Protein AF-A0A1H2RH87-F1 (afdb_monomer_lite)

Structure (mmCIF, N/CA/C/O backbone):
data_AF-A0A1H2RH87-F1
#
_entry.id   AF-A0A1H2RH87-F1
#
loop_
_atom_site.group_PDB
_atom_site.id
_atom_site.type_symbol
_atom_site.label_atom_id
_atom_site.label_alt_id
_atom_site.label_comp_id
_atom_site.label_asym_id
_atom_site.label_entity_id
_atom_site.label_seq_id
_atom_site.pdbx_PDB_ins_code
_atom_site.Cartn_x
_atom_site.Cartn_y
_atom_site.Cartn_z
_atom_site.occupancy
_atom_site.B_iso_or_equiv
_atom_site.auth_seq_id
_atom_site.auth_comp_id
_atom_site.auth_asym_id
_atom_site.auth_atom_id
_atom_site.pdbx_PDB_model_num
ATOM 1 N N . MET A 1 1 ? 14.763 -4.999 -19.190 1.00 78.19 1 MET A N 1
ATOM 2 C CA . MET A 1 1 ? 13.400 -5.260 -18.692 1.00 78.19 1 MET A CA 1
ATOM 3 C C . MET A 1 1 ? 12.418 -4.697 -19.694 1.00 78.19 1 MET A C 1
ATOM 5 O O . MET A 1 1 ? 12.599 -3.558 -20.123 1.00 78.19 1 MET A O 1
ATOM 9 N N . GLU A 1 2 ? 11.427 -5.490 -20.088 1.00 82.88 2 GLU A N 1
ATOM 10 C CA . GLU A 1 2 ? 10.392 -5.053 -21.025 1.00 82.88 2 GLU A CA 1
ATOM 11 C C . GLU A 1 2 ? 9.356 -4.166 -20.308 1.00 82.88 2 GLU A C 1
ATOM 13 O O . GLU A 1 2 ? 8.963 -4.486 -19.181 1.00 82.88 2 GLU A O 1
ATOM 18 N N . PRO A 1 3 ? 8.851 -3.083 -20.931 1.00 82.75 3 PRO A N 1
ATOM 19 C CA . PRO A 1 3 ? 7.849 -2.204 -20.318 1.00 82.75 3 PRO A CA 1
ATOM 20 C C . PRO A 1 3 ? 6.602 -2.936 -19.799 1.00 82.75 3 PRO A C 1
ATOM 22 O O . PRO A 1 3 ? 6.055 -2.565 -18.764 1.00 82.75 3 PRO A O 1
ATOM 25 N N . GLY A 1 4 ? 6.177 -4.009 -20.476 1.00 85.62 4 GLY A N 1
ATOM 26 C CA . GLY A 1 4 ? 5.047 -4.832 -20.035 1.00 85.62 4 GLY A CA 1
ATOM 27 C C . GLY A 1 4 ? 5.293 -5.555 -18.706 1.00 85.62 4 GLY A C 1
ATOM 28 O O . GLY A 1 4 ? 4.387 -5.629 -17.881 1.00 85.62 4 GLY A O 1
ATOM 29 N N . GLN A 1 5 ? 6.522 -6.023 -18.456 1.00 88.69 5 GLN A N 1
ATOM 30 C CA . GLN A 1 5 ? 6.890 -6.657 -17.181 1.00 88.69 5 GLN A CA 1
ATOM 31 C C . GLN A 1 5 ? 6.868 -5.639 -16.038 1.00 88.69 5 GLN A C 1
ATOM 33 O O . GLN A 1 5 ? 6.365 -5.926 -14.956 1.00 88.69 5 GLN A O 1
ATOM 38 N N . ILE A 1 6 ? 7.352 -4.424 -16.307 1.00 88.31 6 ILE A N 1
ATOM 39 C CA . ILE A 1 6 ? 7.352 -3.313 -15.348 1.00 88.31 6 ILE A CA 1
ATOM 40 C C . ILE A 1 6 ? 5.923 -2.933 -14.962 1.00 88.31 6 ILE A C 1
ATOM 42 O O . ILE A 1 6 ? 5.617 -2.810 -13.777 1.00 88.31 6 ILE A O 1
ATOM 46 N N . LEU A 1 7 ? 5.040 -2.783 -15.951 1.00 89.12 7 LEU A N 1
ATOM 47 C CA . LEU A 1 7 ? 3.631 -2.478 -15.713 1.00 89.12 7 LEU A CA 1
ATOM 48 C C . LEU A 1 7 ? 2.928 -3.593 -14.931 1.00 89.12 7 LEU A C 1
ATOM 50 O O . LEU A 1 7 ? 2.167 -3.291 -14.016 1.00 89.12 7 LEU A O 1
ATOM 54 N N . SER A 1 8 ? 3.209 -4.861 -15.245 1.00 93.00 8 SER A N 1
ATOM 55 C CA . SER A 1 8 ? 2.649 -6.002 -14.512 1.00 93.00 8 SER A CA 1
ATOM 56 C C . SER A 1 8 ? 3.110 -6.024 -13.053 1.00 93.00 8 SER A C 1
ATOM 58 O O . SER A 1 8 ? 2.284 -6.142 -12.155 1.00 93.00 8 SER A O 1
ATOM 60 N N . ALA A 1 9 ? 4.409 -5.848 -12.796 1.00 92.50 9 ALA A N 1
ATOM 61 C CA . ALA A 1 9 ? 4.949 -5.841 -11.437 1.00 92.50 9 ALA A CA 1
ATOM 62 C C . ALA A 1 9 ? 4.403 -4.669 -10.603 1.00 92.50 9 ALA A C 1
ATOM 64 O O . ALA A 1 9 ? 4.109 -4.831 -9.418 1.00 92.50 9 ALA A O 1
ATOM 65 N N . LEU A 1 10 ? 4.227 -3.496 -11.222 1.00 92.50 10 LEU A N 1
ATOM 66 C CA . LEU A 1 10 ? 3.600 -2.348 -10.569 1.00 92.50 10 LEU A CA 1
ATOM 67 C C . LEU A 1 10 ? 2.121 -2.616 -10.260 1.00 92.50 10 LEU A C 1
ATOM 69 O O . LEU A 1 10 ? 1.660 -2.275 -9.173 1.00 92.50 10 LEU A O 1
ATOM 73 N N . ALA A 1 11 ? 1.384 -3.235 -11.187 1.00 94.06 11 ALA A N 1
ATOM 74 C CA . ALA A 1 11 ? -0.015 -3.593 -10.977 1.00 94.06 11 ALA A CA 1
ATOM 75 C C . ALA A 1 11 ? -0.187 -4.560 -9.794 1.00 94.06 11 ALA A C 1
ATOM 77 O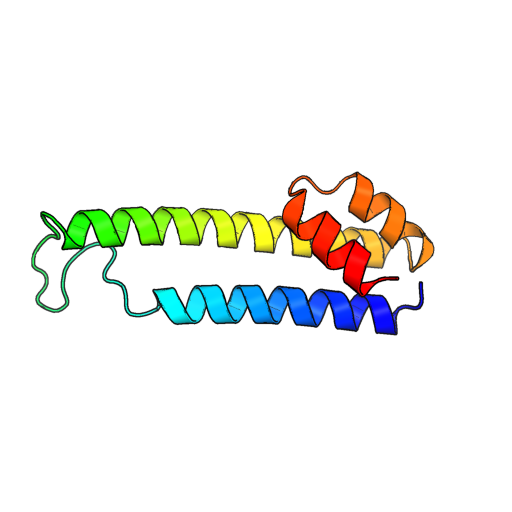 O . ALA A 1 11 ? -1.081 -4.353 -8.975 1.00 94.06 11 ALA A O 1
ATOM 78 N N . ASP A 1 12 ? 0.702 -5.546 -9.649 1.00 95.25 12 ASP A N 1
ATOM 79 C CA . ASP A 1 12 ? 0.681 -6.478 -8.517 1.00 95.25 12 ASP A CA 1
ATOM 80 C C . ASP A 1 12 ? 0.907 -5.767 -7.173 1.00 95.25 12 ASP A C 1
ATOM 82 O O . ASP A 1 12 ? 0.209 -6.036 -6.196 1.00 95.25 12 ASP A O 1
ATOM 86 N N . GLU A 1 13 ? 1.858 -4.831 -7.097 1.00 94.56 13 GLU A N 1
ATOM 87 C CA . GLU A 1 13 ? 2.083 -4.061 -5.866 1.00 94.56 13 GLU A CA 1
ATOM 88 C C . GLU A 1 13 ? 0.910 -3.123 -5.544 1.00 94.56 13 GLU A C 1
ATOM 90 O O . GLU A 1 13 ? 0.536 -2.972 -4.378 1.00 94.56 13 GLU A O 1
ATOM 95 N N . LEU A 1 14 ? 0.279 -2.530 -6.562 1.00 94.56 14 LEU A N 1
ATOM 96 C CA . LEU A 1 14 ? -0.935 -1.729 -6.381 1.00 94.56 14 LEU A CA 1
ATOM 97 C C . LEU A 1 14 ? -2.126 -2.583 -5.920 1.00 94.56 14 LEU A C 1
ATOM 99 O O . LEU A 1 14 ? -2.935 -2.115 -5.114 1.00 94.56 14 LEU A O 1
ATOM 103 N N . ALA A 1 15 ? -2.226 -3.834 -6.373 1.00 95.75 15 ALA A N 1
ATOM 104 C CA . ALA A 1 15 ? -3.230 -4.774 -5.885 1.00 95.75 15 ALA A CA 1
ATOM 105 C C . ALA A 1 15 ? -3.022 -5.087 -4.395 1.00 95.75 15 ALA A C 1
ATOM 107 O O . ALA A 1 15 ? -3.965 -4.964 -3.615 1.00 95.75 15 ALA A O 1
ATOM 108 N N . LEU A 1 16 ? -1.784 -5.367 -3.968 1.00 94.44 16 LEU A N 1
ATOM 109 C CA . LEU A 1 16 ? -1.458 -5.589 -2.551 1.00 94.44 16 LEU A CA 1
ATOM 110 C C . LEU A 1 16 ? -1.778 -4.369 -1.677 1.00 94.44 16 LEU A C 1
ATOM 112 O O . LEU A 1 16 ? -2.304 -4.510 -0.569 1.00 94.44 16 LEU A O 1
ATOM 116 N N . LEU A 1 17 ? -1.485 -3.164 -2.174 1.00 94.56 17 LEU A N 1
ATOM 117 C CA . LEU A 1 17 ? -1.846 -1.920 -1.499 1.00 94.56 17 LEU A CA 1
ATOM 118 C C . LEU A 1 17 ? -3.370 -1.792 -1.352 1.00 94.56 17 LEU A C 1
ATOM 120 O O . LEU A 1 17 ? -3.862 -1.471 -0.271 1.00 94.56 17 LEU A O 1
ATOM 124 N N . THR A 1 18 ? -4.114 -2.091 -2.418 1.00 94.94 18 THR A N 1
ATOM 125 C CA . THR A 1 18 ? -5.583 -2.036 -2.432 1.00 94.94 18 THR A CA 1
ATOM 126 C C . THR A 1 18 ? -6.188 -3.035 -1.446 1.00 94.94 18 THR A C 1
ATOM 128 O O . THR A 1 18 ? -7.058 -2.671 -0.660 1.00 94.94 18 THR A O 1
ATOM 131 N N . GLU A 1 19 ? -5.686 -4.270 -1.406 1.00 94.81 19 GLU A N 1
ATOM 132 C CA . GLU A 1 19 ? -6.098 -5.279 -0.423 1.00 94.81 19 GLU A CA 1
ATOM 133 C C . GLU A 1 19 ? -5.792 -4.857 1.019 1.00 94.81 19 GLU A C 1
ATOM 135 O O . GLU A 1 19 ? -6.540 -5.172 1.946 1.00 94.81 19 GLU A O 1
ATOM 140 N N . GLY A 1 20 ? -4.675 -4.161 1.239 1.00 92.69 20 GLY A N 1
ATOM 141 C CA . GLY A 1 20 ? -4.355 -3.554 2.528 1.00 92.69 20 GLY A CA 1
ATOM 142 C C . GLY A 1 20 ? -5.407 -2.530 2.951 1.00 92.69 20 GLY A C 1
ATOM 143 O O . GLY A 1 20 ? -5.949 -2.627 4.050 1.00 92.69 20 GLY A O 1
ATOM 144 N N . LEU A 1 21 ? -5.739 -1.598 2.059 1.00 93.00 21 LEU A N 1
ATOM 145 C CA . LEU A 1 21 ? -6.716 -0.542 2.324 1.00 93.00 21 LEU A CA 1
ATOM 146 C C . LEU A 1 21 ? -8.121 -1.101 2.577 1.00 93.00 21 LEU A C 1
ATOM 148 O O . LEU A 1 21 ? -8.785 -0.674 3.518 1.00 93.00 21 LEU A O 1
ATOM 152 N N . LEU A 1 22 ? -8.547 -2.101 1.800 1.00 95.00 22 LEU A N 1
ATOM 153 C CA . LEU A 1 22 ? -9.844 -2.760 1.984 1.00 95.00 22 LEU A CA 1
ATOM 154 C C . LEU A 1 22 ? -9.974 -3.419 3.362 1.00 95.00 22 LEU A C 1
ATOM 156 O O . LEU A 1 22 ? -11.043 -3.381 3.960 1.00 95.00 22 LEU A O 1
ATOM 160 N N . ARG A 1 23 ? -8.888 -3.976 3.911 1.00 91.81 23 ARG A N 1
ATOM 161 C CA . ARG A 1 23 ? -8.899 -4.558 5.265 1.00 91.81 23 ARG A CA 1
ATOM 162 C C . ARG A 1 23 ? -9.081 -3.520 6.371 1.00 91.81 23 ARG A C 1
ATOM 164 O O . ARG A 1 23 ? -9.513 -3.880 7.461 1.00 91.81 23 ARG A O 1
ATOM 171 N N . LEU A 1 24 ? -8.742 -2.260 6.107 1.00 92.06 24 LEU A N 1
ATOM 172 C CA . LEU A 1 24 ? -8.830 -1.169 7.078 1.00 92.06 24 LEU A CA 1
ATOM 173 C C . LEU A 1 24 ? -10.097 -0.320 6.912 1.00 92.06 24 LEU A C 1
ATOM 175 O O . LEU A 1 24 ? -10.365 0.520 7.766 1.00 92.06 24 LEU A O 1
ATOM 179 N N . GLN A 1 25 ? -10.885 -0.545 5.853 1.00 89.44 25 GLN A N 1
ATOM 180 C CA . GLN A 1 25 ? -12.026 0.302 5.483 1.00 89.44 25 GLN A CA 1
ATOM 181 C C . GLN A 1 25 ? -13.091 0.412 6.590 1.00 89.44 25 GLN A C 1
ATOM 183 O O . GLN A 1 25 ? -13.729 1.452 6.731 1.00 89.44 25 GLN A O 1
ATOM 188 N N . ASP A 1 2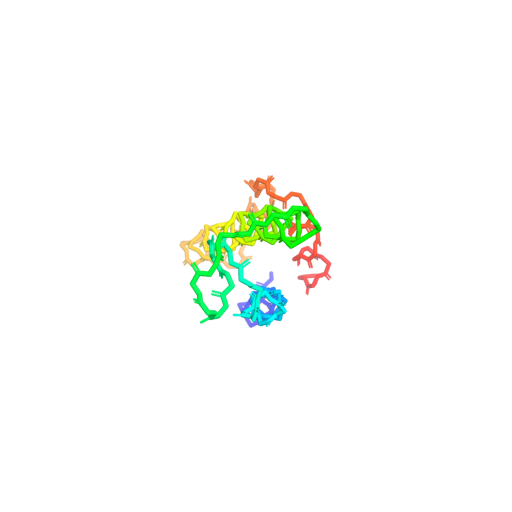6 ? -13.262 -0.656 7.373 1.00 89.56 26 ASP A N 1
ATOM 189 C CA . ASP A 1 26 ? -14.308 -0.780 8.390 1.00 89.56 26 ASP A CA 1
ATOM 190 C C . ASP A 1 26 ? -13.774 -0.541 9.812 1.00 89.56 26 ASP A C 1
ATOM 192 O O . ASP A 1 26 ? -14.517 -0.669 10.787 1.00 89.56 26 ASP A O 1
ATOM 196 N N . VAL A 1 27 ? -12.487 -0.200 9.965 1.00 89.81 27 VAL A N 1
ATOM 197 C CA . VAL A 1 27 ? -11.903 0.065 11.284 1.00 89.81 27 VAL A CA 1
ATOM 198 C C . VAL A 1 27 ? -12.268 1.486 11.724 1.00 89.81 27 VAL A C 1
ATOM 200 O O . VAL A 1 27 ? -11.846 2.451 11.084 1.00 89.81 27 VAL A O 1
ATOM 203 N N . PRO A 1 28 ? -13.011 1.666 12.832 1.00 89.94 28 PRO A N 1
ATOM 204 C CA . PRO A 1 28 ? -13.290 2.997 13.352 1.00 89.94 28 PRO A CA 1
ATOM 205 C C . PRO A 1 28 ? -11.994 3.631 13.870 1.00 89.94 28 PRO A C 1
ATOM 207 O O . PRO A 1 28 ? -11.320 3.060 14.723 1.00 89.94 28 PRO A O 1
ATOM 210 N N . LEU A 1 29 ? -11.643 4.819 13.363 1.00 89.38 29 LEU A N 1
ATOM 211 C CA . LEU A 1 29 ? -10.370 5.485 13.694 1.00 89.38 29 LEU A CA 1
ATOM 212 C C . LEU A 1 29 ? -10.499 6.605 14.736 1.00 89.38 29 LEU A C 1
ATOM 214 O O . LEU A 1 29 ? -9.512 6.973 15.366 1.00 89.38 29 LEU A O 1
ATOM 218 N N . ILE A 1 30 ? -11.697 7.174 14.895 1.00 86.56 30 ILE A N 1
ATOM 219 C CA . ILE A 1 30 ? -11.930 8.379 15.714 1.00 86.56 30 ILE A CA 1
ATOM 220 C C . ILE A 1 30 ? -12.986 8.111 16.791 1.00 86.56 30 ILE A C 1
ATOM 222 O O . ILE A 1 30 ? -12.769 8.392 17.969 1.00 86.56 30 ILE A O 1
ATOM 226 N N . ALA A 1 31 ? -14.124 7.553 16.388 1.00 88.94 31 ALA A N 1
ATOM 227 C CA . ALA A 1 31 ? -15.245 7.213 17.251 1.00 88.94 31 ALA A CA 1
ATOM 228 C C . ALA A 1 31 ? -15.924 5.946 16.723 1.00 88.94 31 ALA A C 1
ATOM 230 O O . ALA A 1 31 ? -15.786 5.611 15.542 1.00 88.94 31 ALA A O 1
ATOM 231 N N . ALA A 1 32 ? -16.657 5.254 17.589 1.00 87.25 32 ALA A N 1
ATOM 232 C CA . ALA A 1 32 ? -17.548 4.186 17.160 1.00 87.25 32 ALA A CA 1
ATOM 233 C C . ALA A 1 32 ? -18.705 4.747 16.309 1.00 87.25 32 ALA A C 1
ATOM 235 O O . ALA A 1 32 ? -18.921 5.959 16.230 1.00 87.25 32 ALA A O 1
ATOM 236 N N . ALA A 1 33 ? -19.472 3.857 15.674 1.00 85.44 33 ALA A N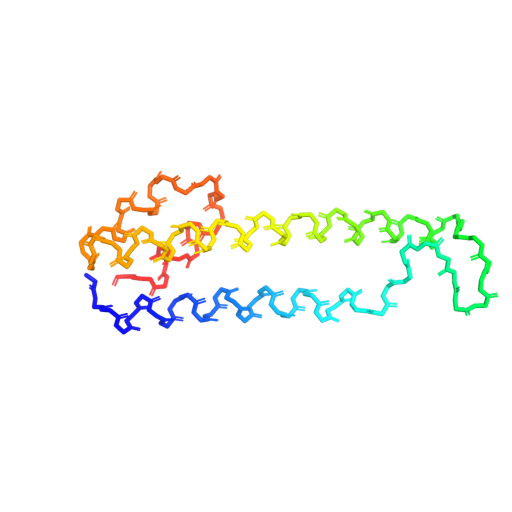 1
ATOM 237 C CA . ALA A 1 33 ? -20.565 4.239 14.774 1.00 85.44 33 ALA A CA 1
ATOM 238 C C . ALA A 1 33 ? -21.674 5.069 15.455 1.00 85.44 33 ALA A C 1
ATOM 240 O O . ALA A 1 33 ? -22.378 5.821 14.787 1.00 85.44 33 ALA A O 1
ATOM 241 N N . ASP A 1 34 ? -21.816 4.956 16.776 1.00 89.12 34 ASP A N 1
ATOM 242 C CA . ASP A 1 34 ? -22.760 5.726 17.592 1.00 89.12 34 ASP A CA 1
ATOM 243 C C . ASP A 1 34 ? -22.193 7.072 18.093 1.00 89.12 34 ASP A C 1
ATOM 245 O O . ASP A 1 34 ? -22.861 7.790 18.837 1.00 89.12 34 ASP A O 1
ATOM 249 N N . GLY A 1 35 ? -20.971 7.429 17.685 1.00 89.31 35 GLY A N 1
ATOM 250 C CA . GLY A 1 35 ? -20.286 8.658 18.083 1.00 89.31 35 GLY A CA 1
ATOM 251 C C . GLY A 1 35 ? -19.558 8.575 19.426 1.00 89.31 35 GLY A C 1
ATOM 252 O O . GLY A 1 35 ? -18.988 9.577 19.862 1.00 89.31 35 GLY A O 1
ATOM 253 N N . THR A 1 36 ? -19.538 7.413 20.088 1.00 92.25 36 THR A N 1
ATOM 254 C CA . THR A 1 36 ? -18.782 7.251 21.336 1.00 92.25 36 THR A CA 1
ATOM 255 C C . THR A 1 36 ? -17.268 7.264 21.076 1.00 92.25 36 THR A C 1
ATOM 257 O O . THR A 1 36 ? -16.792 6.631 20.126 1.00 92.25 36 THR A O 1
ATOM 260 N N . PRO A 1 37 ? -16.471 7.984 21.893 1.00 92.62 37 PRO A N 1
ATOM 261 C CA . PRO A 1 37 ? -15.019 7.966 21.769 1.00 92.62 37 PRO A CA 1
ATOM 262 C C . PRO A 1 37 ? -14.450 6.560 21.957 1.00 92.62 37 PRO A C 1
ATOM 264 O O . PRO A 1 37 ? -14.866 5.818 22.851 1.00 92.62 37 PRO A O 1
ATOM 267 N N . LEU A 1 38 ? -13.454 6.214 21.145 1.00 94.75 38 LEU A N 1
ATOM 268 C CA . LEU A 1 38 ? -12.772 4.930 21.259 1.00 94.75 38 LEU A CA 1
ATOM 269 C C . LEU A 1 38 ? -11.997 4.845 22.578 1.00 94.75 38 LEU A C 1
ATOM 271 O O . LEU A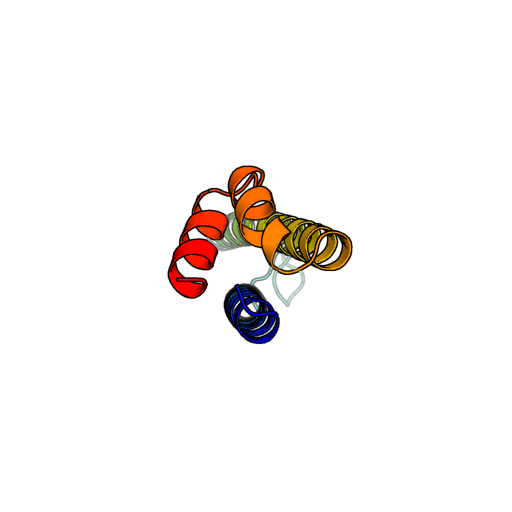 1 38 ? -11.342 5.796 23.004 1.00 94.75 38 LEU A O 1
ATOM 275 N N . SER A 1 39 ? -12.036 3.678 23.215 1.00 93.75 39 SER A N 1
ATOM 276 C CA . SER A 1 39 ? -11.287 3.396 24.439 1.00 93.75 39 SER A CA 1
ATOM 277 C C . SER A 1 39 ? -10.859 1.929 24.491 1.00 93.75 39 SER A C 1
ATOM 279 O O . SER A 1 39 ? -11.385 1.092 23.754 1.00 93.75 39 SER A O 1
ATOM 281 N N . GLY A 1 40 ? -9.867 1.621 25.332 1.00 94.38 40 GLY A N 1
ATOM 282 C CA . GLY A 1 40 ? -9.378 0.255 25.527 1.00 94.38 40 GLY A CA 1
ATOM 283 C C . GLY A 1 40 ? -8.896 -0.401 24.229 1.00 94.38 40 GLY A C 1
ATOM 284 O O . GLY A 1 40 ? -8.125 0.187 23.471 1.00 94.38 40 GLY A O 1
ATOM 285 N N . GLU A 1 41 ? -9.368 -1.620 23.973 1.00 93.88 41 GLU A N 1
ATOM 286 C CA . GLU A 1 41 ? -8.996 -2.418 22.797 1.00 93.88 41 GLU A CA 1
ATOM 287 C C . GLU A 1 41 ? -9.386 -1.751 21.473 1.00 93.88 41 GLU A C 1
ATOM 289 O O . GLU A 1 41 ? -8.619 -1.810 20.515 1.00 93.88 41 GLU A O 1
ATOM 294 N N . ALA A 1 42 ? -10.526 -1.055 21.421 1.00 91.88 42 ALA A N 1
ATOM 295 C CA . ALA A 1 42 ? -10.971 -0.364 20.211 1.00 91.88 42 ALA A CA 1
ATOM 296 C C . ALA A 1 42 ? -10.037 0.801 19.841 1.00 91.88 42 ALA A C 1
ATOM 298 O O . ALA A 1 42 ? -9.732 1.011 18.669 1.00 91.88 42 ALA A O 1
ATOM 299 N N . LEU A 1 43 ? -9.525 1.524 20.844 1.00 95.25 43 LEU A N 1
ATOM 300 C CA . LEU A 1 43 ? -8.524 2.569 20.629 1.00 95.25 43 LEU A CA 1
ATOM 301 C C . LEU A 1 43 ? -7.184 1.976 20.174 1.00 95.25 43 LEU A C 1
ATOM 303 O O . LEU A 1 43 ? -6.554 2.512 19.266 1.00 95.25 43 LEU A O 1
ATOM 307 N N . LEU A 1 44 ? -6.760 0.853 20.762 1.00 95.25 44 LEU A N 1
ATOM 308 C CA . LEU A 1 44 ? -5.539 0.166 20.338 1.00 95.25 44 LEU A CA 1
ATOM 309 C C . LEU A 1 44 ? -5.641 -0.314 18.882 1.00 95.25 44 LEU A C 1
ATOM 311 O O . LEU A 1 44 ? -4.713 -0.098 18.105 1.00 95.25 44 LEU A O 1
ATOM 315 N N . ALA A 1 45 ? -6.773 -0.909 18.496 1.00 93.50 45 ALA A N 1
ATOM 316 C CA . ALA A 1 45 ? -7.031 -1.333 17.122 1.00 93.50 45 ALA A CA 1
ATOM 317 C C . ALA A 1 45 ? -6.976 -0.150 16.140 1.00 93.50 45 ALA A C 1
ATOM 319 O O . ALA A 1 45 ? -6.335 -0.254 15.095 1.00 93.50 45 ALA A O 1
ATOM 320 N N . ALA A 1 46 ? -7.562 0.996 16.504 1.00 94.75 46 ALA A N 1
ATOM 321 C CA . ALA A 1 46 ? -7.483 2.221 15.711 1.00 94.75 46 ALA A CA 1
ATOM 322 C C . ALA A 1 46 ? -6.042 2.732 15.554 1.00 94.75 46 ALA A C 1
ATOM 324 O O . ALA A 1 46 ? -5.634 3.107 14.457 1.00 94.75 46 ALA A O 1
ATOM 325 N N . MET A 1 47 ? -5.238 2.707 16.622 1.00 95.56 47 MET A N 1
ATOM 326 C CA . MET A 1 47 ? -3.828 3.109 16.558 1.00 95.56 47 MET A CA 1
ATOM 327 C C . MET A 1 47 ? -3.009 2.201 15.636 1.00 95.56 47 MET A C 1
ATOM 329 O O . MET A 1 47 ? -2.197 2.699 14.857 1.00 95.56 47 MET A O 1
ATOM 333 N N . VAL A 1 48 ? -3.228 0.885 15.698 1.00 95.44 48 VAL A N 1
ATOM 334 C CA . VAL A 1 48 ? -2.572 -0.074 14.796 1.00 95.44 48 VAL A CA 1
ATOM 335 C C . VAL A 1 48 ? -3.000 0.171 13.350 1.00 95.44 48 VAL A C 1
ATOM 337 O O . VAL A 1 48 ? -2.144 0.273 12.476 1.00 95.44 48 VAL A O 1
ATOM 340 N N . ALA A 1 49 ? -4.297 0.366 13.099 1.00 95.06 49 ALA A N 1
ATOM 341 C CA . ALA A 1 49 ? -4.802 0.674 11.764 1.00 95.06 49 ALA A CA 1
ATOM 342 C C . ALA A 1 49 ? -4.214 1.977 11.199 1.00 95.06 49 ALA A C 1
ATOM 344 O O . ALA A 1 49 ? -3.857 2.024 10.025 1.00 95.06 49 ALA A O 1
ATOM 345 N N . LEU A 1 50 ? -4.036 3.018 12.021 1.00 95.12 50 LEU A N 1
ATOM 346 C CA . LEU A 1 50 ? -3.371 4.259 11.607 1.00 95.12 50 LEU A CA 1
ATOM 347 C C . LEU A 1 50 ? -1.895 4.044 11.248 1.00 95.12 50 LEU A C 1
ATOM 349 O O . LEU A 1 50 ? -1.418 4.611 10.267 1.00 95.12 50 LEU A O 1
ATOM 353 N N . GLN A 1 51 ? -1.172 3.220 12.010 1.00 94.81 51 GLN A N 1
ATOM 354 C CA . GLN A 1 51 ? 0.212 2.862 11.682 1.00 94.81 51 GLN A CA 1
ATOM 355 C C . GLN A 1 51 ? 0.298 2.068 10.378 1.00 94.81 51 GLN A C 1
ATOM 357 O O . GLN A 1 51 ? 1.208 2.286 9.578 1.00 94.81 51 GLN A O 1
ATOM 362 N N . ASP A 1 52 ? -0.645 1.159 10.145 1.00 94.81 52 ASP A N 1
ATOM 363 C CA . ASP A 1 52 ? -0.701 0.400 8.901 1.00 94.81 52 ASP A CA 1
ATOM 364 C C . ASP A 1 52 ? -1.066 1.299 7.710 1.00 94.81 52 ASP A C 1
ATOM 366 O O . ASP A 1 52 ? -0.432 1.187 6.660 1.00 94.81 52 ASP A O 1
ATOM 370 N N . LEU A 1 53 ? -1.985 2.257 7.881 1.00 94.44 53 LEU A N 1
ATOM 371 C CA . LEU A 1 53 ? -2.287 3.281 6.873 1.00 94.44 53 LEU A CA 1
ATOM 372 C C . LEU A 1 53 ? -1.065 4.145 6.542 1.00 94.44 53 LEU A C 1
ATOM 374 O O . LEU A 1 53 ? -0.805 4.396 5.367 1.00 94.44 53 LEU A O 1
ATOM 378 N N . ASP A 1 54 ? -0.287 4.564 7.542 1.00 94.88 54 ASP A N 1
ATOM 379 C CA . ASP A 1 54 ? 0.952 5.321 7.326 1.00 94.88 54 ASP A CA 1
ATOM 380 C C . ASP A 1 54 ? 1.973 4.512 6.504 1.00 94.88 54 ASP A C 1
ATOM 382 O O . ASP A 1 54 ? 2.503 4.993 5.499 1.00 94.88 54 ASP A O 1
ATOM 386 N N . ARG A 1 55 ? 2.178 3.231 6.835 1.00 93.25 55 ARG A N 1
ATOM 387 C CA . ARG A 1 55 ? 3.042 2.332 6.045 1.00 93.25 55 ARG A CA 1
ATOM 388 C C . ARG A 1 55 ? 2.537 2.144 4.612 1.00 93.25 55 ARG A C 1
ATOM 390 O O . ARG A 1 55 ? 3.340 2.096 3.675 1.00 93.25 55 ARG A O 1
ATOM 397 N N . MET A 1 56 ? 1.222 2.030 4.422 1.00 94.38 56 MET A N 1
ATOM 398 C CA . MET A 1 56 ? 0.604 1.938 3.097 1.00 94.38 56 MET A CA 1
ATOM 399 C C . MET A 1 56 ? 0.810 3.227 2.296 1.00 94.38 56 MET A C 1
ATOM 401 O O . MET A 1 56 ? 1.178 3.156 1.125 1.00 94.38 56 MET A O 1
ATOM 405 N N . ALA A 1 57 ? 0.666 4.397 2.922 1.00 94.00 57 ALA A N 1
ATOM 406 C CA . ALA A 1 57 ? 0.912 5.688 2.283 1.00 94.00 57 ALA A CA 1
ATOM 407 C C . ALA A 1 57 ? 2.379 5.839 1.849 1.00 94.00 57 ALA A C 1
ATOM 409 O O . ALA A 1 57 ? 2.655 6.248 0.719 1.00 94.00 57 ALA A O 1
ATOM 410 N N . GLN A 1 58 ? 3.326 5.430 2.698 1.00 94.62 58 GLN A N 1
ATOM 411 C CA . GLN A 1 58 ? 4.749 5.390 2.346 1.00 94.62 58 GLN A CA 1
ATOM 412 C C . GLN A 1 58 ? 5.015 4.436 1.172 1.00 94.62 58 GLN A C 1
ATOM 414 O O . GLN A 1 58 ? 5.762 4.779 0.254 1.00 94.62 58 GLN A O 1
ATOM 419 N N . THR A 1 59 ? 4.369 3.265 1.164 1.00 94.38 59 THR A N 1
ATOM 420 C CA . THR A 1 59 ? 4.461 2.287 0.066 1.00 94.38 59 THR A CA 1
ATOM 421 C C . THR A 1 59 ? 3.940 2.871 -1.243 1.00 94.38 59 THR A C 1
ATOM 423 O O . THR A 1 59 ? 4.640 2.828 -2.252 1.00 94.38 59 THR A O 1
ATOM 426 N N . ALA A 1 60 ? 2.759 3.491 -1.222 1.00 94.38 60 ALA A N 1
ATOM 427 C CA . ALA A 1 60 ? 2.181 4.167 -2.378 1.00 94.38 60 ALA A CA 1
ATOM 428 C C . ALA A 1 60 ? 3.105 5.273 -2.915 1.00 94.38 60 ALA A C 1
ATOM 430 O O . ALA A 1 60 ? 3.330 5.364 -4.123 1.00 94.38 60 ALA A O 1
ATOM 431 N N . GLY A 1 61 ? 3.695 6.073 -2.021 1.00 94.31 61 GLY A N 1
ATOM 432 C CA . GLY A 1 61 ? 4.663 7.109 -2.382 1.00 94.31 61 GLY A CA 1
ATOM 433 C C . GLY A 1 61 ? 5.910 6.543 -3.066 1.00 94.31 61 GLY A C 1
ATOM 434 O O . GLY A 1 61 ? 6.333 7.060 -4.101 1.00 94.31 61 GLY A O 1
ATOM 435 N N . ALA 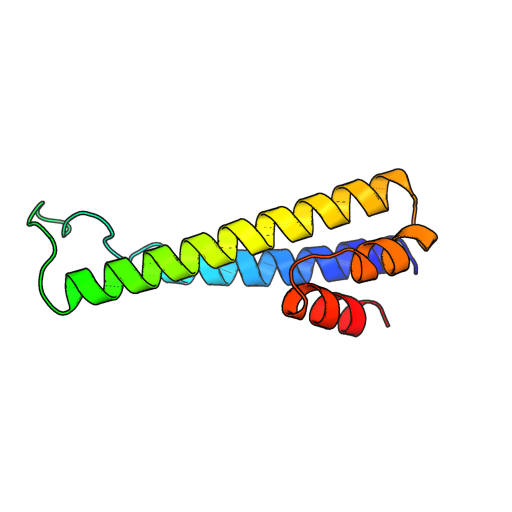A 1 62 ? 6.468 5.449 -2.541 1.00 93.50 62 ALA A N 1
ATOM 436 C CA . ALA A 1 62 ? 7.624 4.783 -3.140 1.00 93.50 62 ALA A CA 1
ATOM 437 C C . ALA A 1 62 ? 7.308 4.198 -4.527 1.00 93.50 62 ALA A C 1
ATOM 439 O O . ALA A 1 62 ? 8.088 4.390 -5.460 1.00 93.50 62 ALA A O 1
ATOM 440 N N . LEU A 1 63 ? 6.150 3.544 -4.687 1.00 94.12 63 LEU A N 1
ATOM 441 C CA . LEU A 1 63 ? 5.691 3.014 -5.977 1.00 94.12 63 LEU A CA 1
ATOM 442 C C . LEU A 1 63 ? 5.467 4.132 -7.000 1.00 94.12 63 LEU A C 1
ATOM 444 O O . LEU A 1 63 ? 5.858 3.995 -8.158 1.00 94.12 63 LEU A O 1
ATOM 448 N N . SER A 1 64 ? 4.895 5.259 -6.571 1.00 93.31 64 SER A N 1
ATOM 449 C CA . SER A 1 64 ? 4.716 6.430 -7.429 1.00 93.31 64 SER A CA 1
ATOM 450 C C . SER A 1 64 ? 6.059 7.003 -7.882 1.00 93.31 64 SER A C 1
ATOM 452 O O . SER A 1 64 ? 6.219 7.306 -9.062 1.00 93.31 64 SER A O 1
ATOM 454 N N . ALA A 1 65 ? 7.031 7.148 -6.976 1.00 91.44 65 ALA A N 1
ATOM 455 C CA . ALA A 1 65 ? 8.363 7.646 -7.318 1.00 91.44 65 ALA A CA 1
ATOM 456 C C . ALA A 1 65 ? 9.086 6.705 -8.294 1.00 91.44 65 ALA A C 1
ATOM 458 O O . ALA A 1 65 ? 9.650 7.163 -9.288 1.00 91.44 65 ALA A O 1
ATOM 459 N N . PHE A 1 66 ? 8.998 5.393 -8.056 1.00 91.56 66 PHE A N 1
ATOM 460 C CA . PHE A 1 66 ? 9.507 4.372 -8.969 1.00 91.56 66 PHE A CA 1
ATOM 461 C C . PHE A 1 66 ? 8.869 4.491 -10.361 1.00 91.56 66 PHE A C 1
ATOM 463 O O . PHE A 1 66 ? 9.583 4.562 -11.358 1.00 91.56 66 PHE A O 1
ATOM 470 N N . ALA A 1 67 ? 7.538 4.580 -10.444 1.00 90.62 67 ALA A N 1
ATOM 471 C CA . ALA A 1 67 ? 6.826 4.691 -11.716 1.00 90.62 67 ALA A CA 1
ATOM 472 C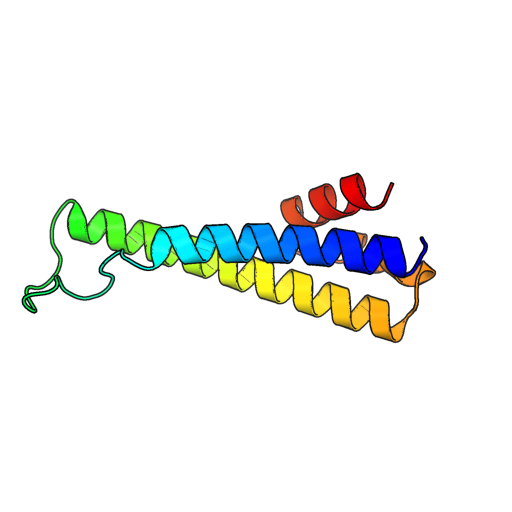 C . ALA A 1 67 ? 7.225 5.951 -12.505 1.00 90.62 67 ALA A C 1
ATOM 474 O O . ALA A 1 67 ? 7.442 5.875 -13.714 1.00 90.62 67 ALA A O 1
ATOM 475 N N . VAL A 1 68 ? 7.365 7.095 -11.825 1.00 90.50 68 VAL A N 1
ATOM 476 C CA . VAL A 1 68 ? 7.816 8.361 -12.430 1.00 90.50 68 VAL A CA 1
ATOM 477 C C . VAL A 1 68 ? 9.229 8.226 -12.992 1.00 90.50 68 VAL A C 1
ATOM 479 O O . VAL A 1 68 ? 9.485 8.626 -14.127 1.00 90.50 68 VAL A O 1
ATOM 482 N N . GLU A 1 69 ? 10.143 7.648 -12.217 1.00 89.38 69 GLU A N 1
ATOM 483 C CA . GLU A 1 69 ? 11.527 7.469 -12.643 1.00 89.38 69 GLU A CA 1
ATOM 484 C C . GLU A 1 69 ? 11.634 6.538 -13.853 1.00 89.38 69 GLU A C 1
ATOM 486 O O . GLU A 1 69 ? 12.314 6.862 -14.830 1.00 89.38 69 GLU A O 1
ATOM 491 N N . VAL A 1 70 ? 10.907 5.420 -13.827 1.00 88.62 70 VAL A N 1
ATOM 492 C CA . VAL A 1 70 ? 10.910 4.459 -14.930 1.00 88.62 70 VAL A CA 1
ATOM 493 C C . VAL A 1 70 ? 10.272 5.030 -16.192 1.00 88.62 70 VAL A C 1
ATOM 495 O O . VAL A 1 70 ? 10.774 4.798 -17.294 1.00 88.62 70 VAL A O 1
ATOM 498 N N . ALA A 1 71 ? 9.212 5.826 -16.051 1.00 85.81 71 ALA A N 1
ATOM 499 C CA . ALA A 1 71 ? 8.603 6.530 -17.174 1.00 85.81 71 ALA A CA 1
ATOM 500 C C . ALA A 1 71 ? 9.565 7.552 -17.809 1.00 85.81 71 ALA A C 1
ATOM 502 O O . ALA A 1 71 ? 9.565 7.710 -19.028 1.00 85.81 71 ALA A O 1
ATOM 503 N N . ALA A 1 72 ? 10.404 8.215 -17.006 1.00 84.06 72 ALA A N 1
ATOM 504 C CA . ALA A 1 72 ? 11.377 9.196 -17.487 1.00 84.06 72 ALA A CA 1
ATOM 505 C C . ALA A 1 72 ? 12.630 8.561 -18.123 1.00 84.06 72 ALA A C 1
ATOM 507 O O . ALA A 1 72 ? 13.197 9.135 -19.052 1.00 84.06 72 ALA A O 1
ATOM 508 N N . GLY A 1 73 ? 13.078 7.401 -17.626 1.00 73.12 73 GLY A N 1
ATOM 509 C CA . GLY A 1 73 ? 14.337 6.763 -18.033 1.00 73.12 73 GLY A CA 1
ATOM 510 C C . GLY A 1 73 ? 14.212 5.487 -18.881 1.00 73.12 73 GLY A C 1
ATOM 511 O O . GLY A 1 73 ? 15.230 4.941 -19.309 1.00 73.12 73 GLY A O 1
ATOM 512 N N . GLY A 1 74 ? 12.999 4.979 -19.124 1.00 63.84 74 GLY A N 1
ATOM 513 C CA . GLY A 1 74 ? 12.750 3.744 -19.879 1.00 63.84 74 GLY A CA 1
ATOM 514 C C . GLY A 1 74 ? 13.185 2.459 -19.149 1.00 63.84 74 GLY A C 1
ATOM 515 O O . GLY A 1 74 ? 13.614 2.484 -17.998 1.00 63.84 74 GLY A O 1
ATOM 516 N N . GLY A 1 75 ? 13.106 1.299 -19.814 1.00 59.72 75 GLY A N 1
ATOM 517 C CA . GLY A 1 75 ? 13.317 -0.025 -19.191 1.00 59.72 75 GLY A CA 1
ATOM 518 C C . GLY A 1 75 ? 14.721 -0.301 -18.618 1.00 59.72 75 GLY A C 1
ATOM 519 O O . GLY A 1 75 ? 14.878 -1.216 -17.813 1.00 59.72 75 GLY A O 1
ATOM 520 N N . GLY A 1 76 ? 15.736 0.490 -18.989 1.00 65.94 76 GLY A N 1
ATOM 521 C CA . GLY A 1 76 ? 17.074 0.450 -18.377 1.00 65.94 76 GLY A CA 1
ATOM 522 C C . GLY A 1 76 ? 17.160 1.173 -17.026 1.00 65.94 76 GLY A C 1
ATOM 523 O O . GLY A 1 76 ? 18.060 0.898 -16.237 1.00 65.94 76 GLY A O 1
ATOM 524 N N . SER A 1 77 ? 16.207 2.062 -16.730 1.00 77.31 77 SER A N 1
ATOM 525 C CA . SER A 1 77 ? 16.168 2.833 -15.482 1.00 77.31 77 SER A CA 1
ATOM 526 C C . SER A 1 77 ? 15.506 2.095 -14.318 1.00 77.31 77 SER A C 1
ATOM 528 O O . SER A 1 77 ? 15.748 2.451 -13.171 1.00 77.31 77 SER A O 1
ATOM 530 N N . ALA A 1 78 ? 14.753 1.020 -14.580 1.00 82.69 78 ALA A N 1
ATOM 531 C CA . ALA A 1 78 ? 14.067 0.250 -13.541 1.00 82.69 78 ALA A CA 1
ATOM 532 C C . ALA A 1 78 ? 15.029 -0.336 -12.501 1.00 82.69 78 ALA A C 1
ATOM 534 O O . ALA A 1 78 ? 14.788 -0.192 -11.308 1.00 82.69 78 ALA A O 1
ATOM 535 N N . GLY A 1 79 ? 16.162 -0.908 -12.921 1.00 85.06 79 GLY A N 1
ATOM 536 C CA . GLY A 1 79 ? 17.176 -1.402 -11.982 1.00 85.06 79 GLY A CA 1
ATOM 537 C C . GLY A 1 79 ? 17.752 -0.291 -11.096 1.00 85.06 79 GLY A C 1
ATOM 538 O O . GLY A 1 79 ? 17.820 -0.442 -9.881 1.00 85.06 79 GLY A O 1
ATOM 539 N N . ALA A 1 80 ? 18.094 0.860 -11.683 1.00 85.62 80 ALA A N 1
ATOM 540 C CA . ALA A 1 80 ? 18.604 2.011 -10.933 1.00 85.62 80 ALA A CA 1
ATOM 541 C C . ALA A 1 80 ? 17.551 2.619 -9.985 1.00 85.62 80 ALA A C 1
ATOM 543 O O . ALA A 1 80 ? 17.902 3.087 -8.900 1.00 85.62 80 ALA A O 1
ATOM 544 N N . ALA A 1 81 ? 16.276 2.582 -10.377 1.00 87.62 81 ALA A N 1
ATOM 545 C CA . ALA A 1 81 ? 15.153 3.023 -9.559 1.00 87.62 81 ALA A CA 1
ATOM 546 C C . ALA A 1 81 ? 14.926 2.100 -8.355 1.00 87.62 81 ALA A C 1
ATOM 548 O O . ALA A 1 81 ? 14.642 2.583 -7.260 1.00 87.62 81 ALA A O 1
ATOM 549 N N . LEU A 1 82 ? 15.107 0.783 -8.524 1.00 89.75 82 LEU A N 1
ATOM 550 C CA . LEU A 1 82 ? 15.043 -0.179 -7.418 1.00 89.75 82 LEU A CA 1
ATOM 551 C C . LEU A 1 82 ? 16.146 0.070 -6.380 1.00 89.75 82 LEU A C 1
ATOM 553 O O . LEU A 1 82 ? 15.861 0.068 -5.186 1.00 89.75 82 LEU A O 1
ATOM 557 N N . GLU A 1 83 ? 17.381 0.335 -6.817 1.00 88.94 83 GLU A N 1
ATOM 558 C CA . GLU A 1 83 ? 18.512 0.612 -5.911 1.00 88.94 83 GLU A CA 1
ATOM 559 C C . GLU A 1 83 ? 18.326 1.897 -5.090 1.00 88.94 83 GLU A C 1
ATOM 561 O O . GLU A 1 83 ? 18.836 2.013 -3.976 1.00 88.94 83 GLU A O 1
ATOM 566 N N . ARG A 1 84 ? 17.583 2.874 -5.623 1.00 88.06 84 ARG A N 1
ATOM 567 C CA . ARG A 1 84 ? 17.286 4.146 -4.944 1.00 88.06 84 ARG A CA 1
ATOM 568 C C . ARG A 1 84 ? 15.989 4.123 -4.139 1.00 88.06 84 ARG A C 1
ATOM 570 O O . ARG A 1 84 ? 15.631 5.134 -3.533 1.00 88.06 84 ARG A O 1
ATOM 577 N N . MET A 1 85 ? 15.283 2.997 -4.115 1.00 90.56 85 MET A N 1
ATOM 578 C CA . MET A 1 85 ? 14.002 2.901 -3.435 1.00 90.56 85 MET A CA 1
ATOM 579 C C . MET A 1 85 ? 14.184 2.894 -1.911 1.00 90.56 85 MET A C 1
ATOM 581 O O . MET A 1 85 ? 14.917 2.058 -1.380 1.00 90.56 85 MET A O 1
ATOM 585 N N . PRO A 1 86 ? 13.484 3.772 -1.171 1.00 86.88 86 PRO A N 1
ATOM 586 C CA . PRO A 1 86 ? 13.656 3.876 0.279 1.00 86.88 86 PRO A CA 1
ATOM 587 C C . PRO A 1 86 ? 13.092 2.663 1.034 1.00 86.88 86 PRO A C 1
ATOM 589 O O . PRO A 1 86 ? 13.545 2.340 2.131 1.00 86.88 86 PRO A O 1
ATOM 592 N N . LEU A 1 87 ? 12.106 1.972 0.454 1.00 91.62 87 LEU A N 1
ATOM 593 C CA . LEU A 1 87 ? 11.435 0.830 1.068 1.00 91.62 87 LEU A CA 1
ATOM 594 C C . LEU A 1 87 ? 12.011 -0.483 0.544 1.00 91.62 87 LEU A C 1
ATOM 596 O O . LEU A 1 87 ? 11.548 -1.025 -0.460 1.00 91.62 87 LEU A O 1
ATOM 600 N N . ARG A 1 88 ? 12.993 -1.027 1.270 1.00 91.44 88 ARG A N 1
ATOM 601 C CA . ARG A 1 88 ? 13.707 -2.252 0.877 1.00 91.44 88 ARG A CA 1
ATOM 602 C C . ARG A 1 88 ? 12.775 -3.429 0.584 1.00 91.44 88 ARG A C 1
ATOM 604 O O . ARG A 1 88 ? 12.988 -4.135 -0.388 1.00 91.44 88 ARG A O 1
ATOM 611 N N . SER A 1 89 ? 11.730 -3.631 1.385 1.00 90.38 89 SER A N 1
ATOM 612 C CA . SER A 1 89 ? 10.790 -4.744 1.183 1.00 90.38 89 SER A CA 1
ATOM 613 C C . SER A 1 89 ? 9.989 -4.625 -0.117 1.00 90.38 89 SER A C 1
ATOM 615 O O . SER A 1 89 ? 9.720 -5.638 -0.754 1.00 90.38 89 SER A O 1
ATOM 617 N N . VAL A 1 90 ? 9.622 -3.406 -0.519 1.00 91.12 90 VAL A N 1
ATOM 618 C CA . VAL A 1 90 ? 8.950 -3.133 -1.799 1.00 91.12 90 VAL A CA 1
ATOM 619 C C . VAL A 1 90 ? 9.937 -3.334 -2.949 1.00 91.12 90 VAL A C 1
ATOM 621 O O . VAL A 1 90 ? 9.603 -3.972 -3.942 1.00 91.12 90 VAL A O 1
ATOM 624 N N . ALA A 1 91 ? 11.176 -2.862 -2.780 1.00 92.50 91 ALA A N 1
ATOM 625 C CA . ALA A 1 91 ? 12.237 -3.015 -3.769 1.00 92.50 91 ALA A CA 1
ATOM 626 C C . ALA A 1 91 ? 12.558 -4.489 -4.058 1.00 92.50 91 ALA A C 1
ATOM 628 O O . ALA A 1 91 ? 12.634 -4.867 -5.223 1.00 92.50 91 ALA A O 1
ATOM 629 N N . GLU A 1 92 ? 12.695 -5.331 -3.025 1.00 92.88 92 GLU A N 1
ATOM 630 C CA . GLU A 1 92 ? 12.934 -6.772 -3.201 1.00 92.88 92 GLU A CA 1
ATOM 631 C C . GLU A 1 92 ? 11.762 -7.456 -3.910 1.00 92.88 92 GLU A C 1
ATOM 633 O O . GLU A 1 92 ? 11.966 -8.160 -4.893 1.00 92.88 92 GLU A O 1
ATOM 638 N N . ARG A 1 93 ? 10.523 -7.186 -3.486 1.00 92.12 93 ARG A N 1
ATOM 639 C CA . ARG A 1 93 ? 9.324 -7.756 -4.118 1.00 92.12 93 ARG A CA 1
ATOM 640 C C . ARG A 1 93 ? 9.165 -7.363 -5.586 1.00 92.12 93 ARG A C 1
ATOM 642 O O . ARG A 1 93 ? 8.698 -8.164 -6.396 1.00 92.12 93 ARG A O 1
ATOM 649 N N . LEU A 1 94 ? 9.516 -6.128 -5.937 1.00 90.56 94 LEU A N 1
ATOM 650 C CA . LEU A 1 94 ? 9.548 -5.695 -7.330 1.00 90.56 94 LEU A CA 1
ATOM 651 C C . LEU A 1 94 ? 10.697 -6.373 -8.079 1.00 90.56 94 LEU A C 1
ATOM 653 O O . LEU A 1 94 ? 10.481 -6.857 -9.182 1.00 90.56 94 LEU A O 1
ATOM 657 N N . ARG A 1 95 ? 11.891 -6.474 -7.483 1.00 90.56 95 ARG A N 1
ATOM 658 C CA . ARG A 1 95 ? 13.045 -7.158 -8.086 1.00 90.56 95 ARG A CA 1
ATOM 659 C C . ARG A 1 95 ? 12.738 -8.624 -8.397 1.00 90.56 95 ARG A C 1
ATOM 661 O O . ARG A 1 95 ? 13.029 -9.073 -9.498 1.00 90.56 95 ARG A O 1
ATOM 668 N N . GLU A 1 96 ? 12.106 -9.339 -7.470 1.00 90.44 96 GLU A N 1
ATOM 669 C CA . GLU A 1 96 ? 11.676 -10.731 -7.650 1.00 90.44 96 GLU A CA 1
ATOM 670 C C . GLU A 1 96 ? 10.704 -10.891 -8.826 1.00 90.44 96 GLU A C 1
ATOM 672 O O . GLU A 1 96 ? 10.826 -11.834 -9.605 1.00 90.44 96 GLU A O 1
ATOM 677 N N . ARG A 1 97 ? 9.763 -9.954 -8.991 1.00 88.00 97 ARG A N 1
ATOM 678 C CA . ARG A 1 97 ? 8.791 -9.973 -10.099 1.00 88.00 97 ARG A CA 1
ATOM 679 C C . ARG A 1 97 ? 9.376 -9.538 -11.440 1.00 88.00 97 ARG A C 1
ATOM 681 O O . ARG A 1 97 ? 8.839 -9.901 -12.482 1.00 88.00 97 ARG A O 1
ATOM 688 N N . LEU A 1 98 ? 10.438 -8.738 -11.415 1.00 85.12 98 LEU A N 1
ATOM 689 C CA . LEU A 1 98 ? 11.063 -8.157 -12.603 1.00 85.12 98 LEU A CA 1
ATOM 690 C C . LEU A 1 98 ? 12.180 -9.015 -13.213 1.00 85.12 98 LEU A C 1
ATOM 692 O O . LEU A 1 98 ? 12.690 -8.594 -14.250 1.00 85.12 98 LEU A O 1
ATOM 696 N N . GLY A 1 99 ? 12.513 -10.152 -12.577 1.00 71.56 99 GLY A N 1
ATOM 697 C CA . GLY A 1 99 ? 13.439 -11.215 -13.012 1.00 71.56 99 GLY A CA 1
ATOM 698 C C . GLY A 1 99 ? 14.170 -10.999 -14.330 1.00 71.56 99 GLY A C 1
ATOM 699 O O . GLY A 1 99 ? 13.545 -11.235 -15.389 1.00 71.56 99 GLY A O 1
#

Sequence (99 aa):
MEPGQILSALADELALLTEGLLRLQDVPLIAAADGTPLSGEALLAAMVALQDLDRMAQTAGALSAFAVEVAAGGGGSAGAALERMPLRSVAERLRERLG

Foldseek 3Di:
DDPVLLVVLLVVLVVVLVVLCVVLVPQDQAAPPVRHGDDDPSNVSNVVSVVSVVVSVLSVVLSVQLVVQCVVVPPVCNVVSLVPRPDVVSSVSSVVSSD

Organism: NCBI:txid1545044

Radius of gyration: 17.19 Å; chains: 1; bounding box: 41×20×47 Å

pLDDT: mean 89.84, std 6.61, range [59.72, 95.75]

Secondary structure (DSSP, 8-state):
--HHHHHHHHHHHHHHHHHHHHHHTT--SSB-TTSPBP-HHHHHHHHHHHHHHHHHHHHHHHHHHHHHHHHHH-TTHHHHHHHT-S-HHHHHHHHHHH-